Protein AF-A0A661JH36-F1 (afdb_monomer_lite)

Secondary structure (DSSP, 8-state):
--TT--------TTTTT----S--SS--------S--B-SEEEEEEEEEEETTEEEEEEEEEEEEEEPP--TTSSS---TT---SB----------

Structure (mmCIF, N/CA/C/O backbone):
data_AF-A0A661JH36-F1
#
_entry.id   AF-A0A661JH36-F1
#
loop_
_atom_site.group_PDB
_atom_site.id
_atom_site.type_symbol
_atom_site.label_atom_id
_atom_site.label_alt_id
_atom_site.label_comp_id
_atom_site.label_asym_id
_atom_site.label_entity_id
_atom_site.label_seq_id
_atom_site.pdbx_PDB_ins_code
_atom_site.Cartn_x
_atom_site.Cartn_y
_atom_site.Cartn_z
_atom_site.occupancy
_atom_site.B_iso_or_equiv
_atom_site.auth_seq_id
_atom_site.auth_comp_id
_atom_site.auth_asym_id
_atom_site.auth_atom_id
_atom_site.pdbx_PDB_model_num
ATOM 1 N N . TYR A 1 1 ? -5.621 3.387 -4.256 1.00 94.50 1 TYR A N 1
ATOM 2 C CA . TYR A 1 1 ? -6.789 4.201 -4.633 1.00 94.50 1 TYR A CA 1
ATOM 3 C C . TYR A 1 1 ? -8.043 3.659 -3.973 1.00 94.50 1 TYR A C 1
ATOM 5 O O . TYR A 1 1 ? -8.158 2.442 -3.859 1.00 94.50 1 TYR A O 1
ATOM 13 N N . ASN A 1 2 ? -8.947 4.532 -3.519 1.00 94.00 2 ASN A N 1
ATOM 14 C CA . ASN A 1 2 ? -10.293 4.144 -3.067 1.00 94.00 2 ASN A CA 1
ATOM 15 C C . ASN A 1 2 ? -11.296 4.104 -4.243 1.00 94.00 2 ASN A C 1
ATOM 17 O O . ASN A 1 2 ? -10.919 4.299 -5.399 1.00 94.00 2 ASN A O 1
ATOM 21 N N . TYR A 1 3 ? -12.582 3.887 -3.946 1.00 91.56 3 TYR A N 1
ATOM 22 C CA . TYR A 1 3 ? -13.647 3.754 -4.949 1.00 91.56 3 TYR A CA 1
ATOM 23 C C . TYR A 1 3 ? -13.915 5.015 -5.792 1.00 91.56 3 TYR A C 1
ATOM 25 O O . TYR A 1 3 ? -14.467 4.890 -6.881 1.00 91.56 3 TYR A O 1
ATOM 33 N N . ILE A 1 4 ? -13.513 6.205 -5.328 1.00 93.69 4 ILE A N 1
ATOM 34 C CA . ILE A 1 4 ? -13.622 7.463 -6.091 1.00 93.69 4 ILE A CA 1
ATOM 35 C C . ILE A 1 4 ? -12.333 7.819 -6.844 1.00 93.69 4 ILE A C 1
ATOM 37 O O . ILE A 1 4 ? -12.232 8.906 -7.404 1.00 93.69 4 ILE A O 1
ATOM 41 N N . GLY A 1 5 ? -11.328 6.939 -6.846 1.00 93.19 5 GLY A N 1
ATOM 42 C CA . GLY A 1 5 ? -10.057 7.196 -7.525 1.00 93.19 5 GLY A CA 1
ATOM 43 C C . GLY A 1 5 ? -9.123 8.147 -6.771 1.00 93.19 5 GLY A C 1
ATOM 44 O O . GLY A 1 5 ? -8.204 8.698 -7.370 1.00 93.19 5 GLY A O 1
ATOM 45 N N . GLN A 1 6 ? -9.298 8.326 -5.459 1.00 95.19 6 GLN A N 1
ATOM 46 C CA . GLN A 1 6 ? -8.363 9.105 -4.646 1.00 95.19 6 GLN A CA 1
ATOM 47 C C . GLN A 1 6 ? -7.123 8.260 -4.293 1.00 95.19 6 GLN A C 1
ATOM 49 O O . GLN A 1 6 ? -7.284 7.149 -3.766 1.00 95.19 6 GLN A O 1
ATOM 54 N N . PRO A 1 7 ? -5.888 8.742 -4.544 1.00 94.81 7 PRO A N 1
ATOM 55 C CA . PRO A 1 7 ? -4.678 8.098 -4.041 1.00 94.81 7 PRO A CA 1
ATOM 56 C C . PRO A 1 7 ? -4.600 8.249 -2.515 1.00 94.81 7 PRO A C 1
ATOM 58 O O . PRO A 1 7 ? -4.926 9.300 -1.972 1.00 94.81 7 PRO A O 1
ATOM 61 N N . LEU A 1 8 ? -4.188 7.184 -1.823 1.00 94.50 8 LEU A N 1
ATOM 62 C CA . LEU A 1 8 ? -4.156 7.134 -0.352 1.00 94.50 8 LEU A CA 1
ATOM 63 C C . LEU A 1 8 ? -2.747 6.900 0.187 1.00 94.50 8 LEU A C 1
ATOM 65 O O . LEU A 1 8 ? -2.316 7.571 1.114 1.00 94.50 8 LEU A O 1
ATOM 69 N N . LEU A 1 9 ? -2.047 5.936 -0.410 1.00 94.31 9 LEU A N 1
ATOM 70 C CA . LEU A 1 9 ? -0.687 5.540 -0.076 1.00 94.31 9 LEU A CA 1
ATOM 71 C C . LEU A 1 9 ? 0.129 5.527 -1.366 1.00 94.31 9 LEU A C 1
ATOM 73 O O . LEU A 1 9 ? -0.406 5.203 -2.432 1.00 94.31 9 LEU A O 1
ATOM 77 N N . HIS A 1 10 ? 1.407 5.869 -1.254 1.00 94.69 10 HIS A N 1
ATOM 78 C CA . HIS A 1 10 ? 2.360 5.857 -2.352 1.00 94.69 10 HIS A CA 1
ATOM 79 C C . HIS A 1 10 ? 3.647 5.188 -1.867 1.00 94.69 10 HIS A C 1
ATOM 81 O O . HIS A 1 10 ? 4.146 5.522 -0.793 1.00 94.69 10 HIS A O 1
ATOM 87 N N . PHE A 1 11 ? 4.154 4.232 -2.642 1.00 95.12 11 PHE A N 1
ATOM 88 C CA . PHE A 1 11 ? 5.363 3.479 -2.320 1.00 95.12 11 PHE A CA 1
ATOM 89 C C . PHE A 1 11 ? 6.365 3.706 -3.442 1.00 95.12 11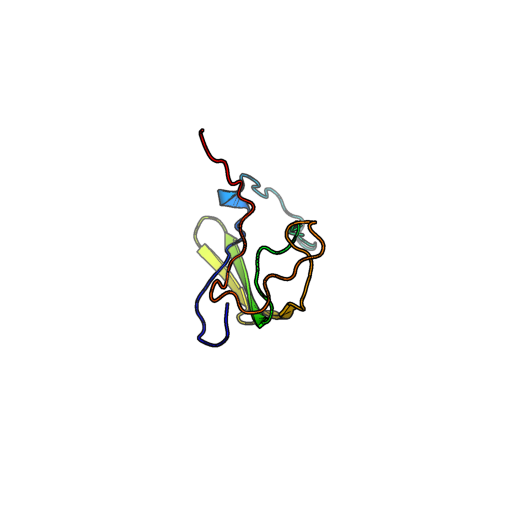 PHE A C 1
ATOM 91 O O . PHE A 1 11 ? 6.247 3.111 -4.510 1.00 95.12 11 PHE A O 1
ATOM 98 N N . ASP A 1 12 ? 7.315 4.597 -3.196 1.00 95.19 12 ASP A N 1
ATOM 99 C CA . ASP A 1 12 ? 8.327 4.986 -4.168 1.00 95.19 12 ASP A CA 1
ATOM 100 C C . ASP A 1 12 ? 9.702 4.529 -3.675 1.00 95.19 12 ASP A C 1
ATOM 102 O O . ASP A 1 12 ? 10.110 4.837 -2.549 1.00 95.19 12 ASP A O 1
ATOM 106 N N . SER A 1 13 ? 10.399 3.745 -4.501 1.00 95.69 13 SER A N 1
ATOM 107 C CA . SER A 1 13 ? 11.698 3.190 -4.132 1.00 95.69 13 SER A CA 1
ATOM 108 C C . SER A 1 13 ? 12.751 4.282 -3.960 1.00 95.69 13 SER A C 1
ATOM 110 O O . SER A 1 13 ? 13.478 4.240 -2.974 1.00 95.69 13 SER A O 1
ATOM 112 N N . GLU A 1 14 ? 12.788 5.288 -4.834 1.00 93.69 14 GLU A N 1
ATOM 113 C CA . GLU A 1 14 ? 13.757 6.385 -4.772 1.00 93.69 14 GLU A CA 1
ATOM 114 C C . GLU A 1 14 ? 13.533 7.261 -3.534 1.00 93.69 14 GLU A C 1
ATOM 116 O O . GLU A 1 14 ? 14.469 7.480 -2.764 1.00 93.69 14 GLU A O 1
ATOM 121 N N . VAL A 1 15 ? 12.289 7.670 -3.267 1.00 93.88 15 VAL A N 1
ATOM 122 C CA . VAL A 1 15 ? 11.932 8.459 -2.073 1.00 93.88 15 VAL A CA 1
ATOM 123 C C . VAL A 1 15 ? 12.215 7.676 -0.787 1.00 93.88 15 VAL A C 1
ATOM 125 O O . VAL A 1 15 ? 12.618 8.261 0.218 1.00 93.88 15 VAL A O 1
ATOM 128 N N . SER A 1 16 ? 12.050 6.349 -0.810 1.00 94.56 16 SER A N 1
ATOM 129 C CA . SER A 1 16 ? 12.406 5.464 0.311 1.00 94.56 16 SER A CA 1
ATOM 130 C C . SER A 1 16 ? 13.910 5.158 0.428 1.00 94.56 16 SER A C 1
ATOM 132 O O . SER A 1 16 ? 14.318 4.454 1.351 1.00 94.56 16 SER A O 1
ATOM 134 N N . GLY A 1 17 ? 14.746 5.686 -0.475 1.00 94.81 17 GLY A N 1
ATOM 135 C CA . GLY A 1 17 ? 16.206 5.548 -0.454 1.00 94.81 17 GLY A CA 1
ATOM 136 C C . GLY A 1 17 ? 16.755 4.283 -1.123 1.00 94.81 17 GLY A C 1
ATOM 137 O O . GLY A 1 17 ? 17.932 3.970 -0.958 1.00 94.81 17 GLY A O 1
ATOM 138 N N . THR A 1 18 ? 15.934 3.548 -1.876 1.00 94.50 18 THR A N 1
ATOM 139 C CA . THR A 1 18 ? 16.348 2.375 -2.659 1.00 94.50 18 THR A CA 1
ATOM 140 C C . THR A 1 18 ? 16.421 2.724 -4.143 1.00 94.50 18 THR A C 1
ATOM 142 O O . THR A 1 18 ? 15.404 2.843 -4.823 1.00 94.50 18 THR A O 1
ATOM 145 N N . LEU A 1 19 ? 17.644 2.843 -4.655 1.00 92.00 19 LEU A N 1
ATOM 146 C CA . LEU A 1 19 ? 17.923 3.061 -6.073 1.00 92.00 19 LEU A CA 1
ATOM 147 C C . LEU A 1 19 ? 18.386 1.755 -6.718 1.00 92.00 19 LEU A C 1
ATOM 149 O O . LEU A 1 19 ? 19.186 1.015 -6.143 1.00 92.00 19 LEU A O 1
ATOM 153 N N . PHE A 1 20 ? 17.884 1.477 -7.918 1.00 92.06 20 PHE A N 1
ATOM 154 C CA . PHE A 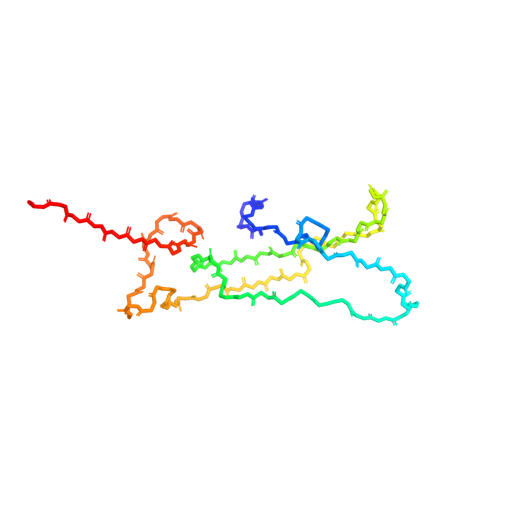1 20 ? 18.288 0.316 -8.702 1.00 92.06 20 PHE A CA 1
ATOM 155 C C . PHE A 1 20 ? 19.261 0.753 -9.795 1.00 92.06 20 PHE A C 1
ATOM 157 O O . PHE A 1 20 ? 18.939 1.619 -10.603 1.00 92.06 20 PHE A O 1
ATOM 164 N N . TYR A 1 21 ? 20.432 0.122 -9.831 1.00 89.94 21 TYR A N 1
ATOM 165 C CA . TYR A 1 21 ? 21.444 0.309 -10.869 1.00 89.94 21 TYR A CA 1
ATOM 166 C C . TYR A 1 21 ? 21.719 -1.030 -11.545 1.00 89.94 21 TYR A C 1
ATOM 168 O O . TYR A 1 21 ? 21.618 -2.073 -10.897 1.00 89.94 21 TYR A O 1
ATOM 176 N N . ASP A 1 22 ? 22.053 -0.993 -12.835 1.00 90.06 22 ASP A N 1
ATOM 177 C CA . ASP A 1 22 ? 22.491 -2.161 -13.610 1.00 90.06 22 ASP A CA 1
ATOM 178 C C . ASP A 1 22 ? 21.552 -3.379 -13.498 1.00 90.06 22 ASP A C 1
ATOM 180 O O . ASP A 1 22 ? 21.989 -4.526 -13.373 1.00 90.06 22 ASP A O 1
ATOM 184 N N . LEU A 1 23 ? 20.234 -3.133 -13.526 1.00 92.06 23 LEU A N 1
ATOM 185 C CA . LEU A 1 23 ? 19.237 -4.203 -13.506 1.00 92.06 23 LEU A CA 1
ATOM 186 C C . LEU A 1 23 ? 19.456 -5.169 -14.685 1.00 92.06 23 LEU A C 1
ATOM 188 O O . LEU A 1 23 ? 19.717 -4.726 -15.808 1.00 92.06 23 LEU A O 1
ATOM 192 N N . PRO A 1 24 ? 19.314 -6.492 -14.470 1.00 95.25 24 PRO A N 1
ATOM 193 C CA . PRO A 1 24 ? 19.403 -7.448 -15.561 1.00 95.25 24 PRO A CA 1
ATOM 194 C C . PRO A 1 24 ? 18.265 -7.211 -16.570 1.00 95.25 24 PRO A C 1
ATOM 196 O O . PRO A 1 24 ? 17.184 -6.770 -16.176 1.00 95.25 24 PRO A O 1
ATOM 199 N N . PRO A 1 25 ? 18.442 -7.590 -17.851 1.00 93.38 25 PRO A N 1
ATOM 200 C CA . PRO A 1 25 ? 17.405 -7.422 -18.874 1.00 93.38 25 PRO A CA 1
ATOM 201 C C . PRO A 1 25 ? 16.069 -8.112 -18.552 1.00 93.38 25 PRO A C 1
ATOM 203 O O . PRO A 1 25 ? 15.037 -7.740 -19.100 1.00 93.38 25 PRO A O 1
ATOM 206 N N . VAL A 1 26 ? 16.083 -9.136 -17.688 1.00 96.38 26 VAL A N 1
ATOM 207 C CA . VAL A 1 26 ? 14.897 -9.865 -17.223 1.00 96.38 26 VAL A CA 1
ATOM 208 C C . VAL A 1 26 ? 15.028 -10.120 -15.724 1.00 96.38 26 VAL A C 1
ATOM 210 O O . VAL A 1 26 ? 16.049 -10.634 -15.265 1.00 96.38 26 VAL A O 1
ATOM 213 N N . GLY A 1 27 ? 13.987 -9.799 -14.956 1.00 94.88 27 GLY A N 1
ATOM 214 C CA . GLY A 1 27 ? 13.978 -9.994 -13.510 1.00 94.88 27 GLY A CA 1
ATOM 215 C C . GLY A 1 27 ? 12.681 -9.537 -12.848 1.00 94.88 27 GLY A C 1
ATOM 216 O O . GLY A 1 27 ? 11.680 -9.281 -13.512 1.00 94.88 27 GLY A O 1
ATOM 217 N N . SER A 1 28 ? 12.706 -9.442 -11.518 1.00 95.69 28 SER A N 1
ATOM 218 C CA . SER A 1 28 ? 11.581 -8.951 -10.717 1.00 95.69 28 SER A CA 1
ATOM 219 C C . SER A 1 28 ? 12.066 -8.004 -9.626 1.00 95.69 28 SER A C 1
ATOM 221 O O . SER A 1 28 ? 12.983 -8.359 -8.882 1.00 95.69 28 SER A O 1
ATOM 223 N N . VAL A 1 29 ? 11.390 -6.869 -9.469 1.00 94.75 29 VAL A N 1
ATOM 224 C CA . VAL A 1 29 ? 11.516 -5.984 -8.304 1.00 94.75 29 VAL A CA 1
ATOM 225 C C . VAL A 1 29 ? 10.370 -6.292 -7.340 1.00 94.75 29 VAL A C 1
ATOM 227 O O . VAL A 1 29 ? 9.249 -6.558 -7.772 1.00 94.75 29 VAL A O 1
ATOM 230 N N . ARG A 1 30 ? 10.640 -6.299 -6.030 1.00 95.56 30 ARG A N 1
ATOM 231 C CA . ARG A 1 30 ? 9.629 -6.573 -4.997 1.00 95.56 30 ARG A CA 1
ATOM 232 C C . ARG A 1 30 ? 9.606 -5.449 -3.972 1.00 95.56 30 ARG A C 1
ATOM 234 O O . ARG A 1 30 ? 10.633 -5.148 -3.373 1.00 95.56 30 ARG A O 1
ATOM 241 N N . CYS A 1 31 ? 8.425 -4.884 -3.748 1.00 94.38 31 CYS A N 1
ATOM 242 C CA . CYS A 1 31 ? 8.147 -3.997 -2.626 1.00 94.38 31 CYS A CA 1
ATOM 243 C C . CYS A 1 31 ? 7.517 -4.829 -1.502 1.00 94.38 31 CYS A C 1
ATOM 245 O O . CYS A 1 31 ? 6.489 -5.473 -1.712 1.00 94.38 31 CYS A O 1
ATOM 247 N N . TRP A 1 32 ? 8.149 -4.845 -0.330 1.00 94.25 32 TRP A N 1
ATOM 248 C CA . TRP A 1 32 ? 7.612 -5.503 0.859 1.00 94.25 32 TRP A CA 1
ATOM 249 C C . TRP A 1 32 ? 6.931 -4.463 1.736 1.00 94.25 32 TRP A C 1
ATOM 251 O O . TRP A 1 32 ? 7.543 -3.463 2.104 1.00 94.25 32 TRP A O 1
ATOM 261 N N . LEU A 1 33 ? 5.669 -4.707 2.075 1.00 89.56 33 LEU A N 1
ATOM 262 C CA . LEU A 1 33 ? 4.881 -3.832 2.932 1.00 89.56 33 LEU A CA 1
ATOM 263 C C . LEU A 1 33 ? 4.701 -4.487 4.302 1.00 89.56 33 LEU A C 1
ATOM 265 O O . LEU A 1 33 ? 4.558 -5.707 4.401 1.00 89.56 33 LEU A O 1
ATOM 269 N N . GLY A 1 34 ? 4.698 -3.666 5.352 1.00 86.56 34 GLY A N 1
ATOM 270 C CA . GLY A 1 34 ? 4.231 -4.081 6.673 1.00 86.56 34 GLY A CA 1
ATOM 271 C C . GLY A 1 34 ? 2.700 -4.206 6.722 1.00 86.56 34 GLY A C 1
ATOM 272 O O . GLY A 1 34 ? 2.047 -4.270 5.676 1.00 86.56 34 GLY A O 1
ATOM 273 N N . PRO A 1 35 ? 2.102 -4.204 7.927 1.00 86.31 35 PRO A N 1
ATOM 274 C CA . PRO A 1 35 ? 0.655 -4.100 8.079 1.00 86.31 35 PRO A CA 1
ATOM 275 C C . PRO A 1 35 ? 0.112 -2.912 7.281 1.00 86.31 35 PRO A C 1
ATOM 277 O O . PRO A 1 35 ? 0.618 -1.795 7.397 1.00 86.31 35 PRO A O 1
ATOM 280 N N . LEU A 1 36 ? -0.902 -3.153 6.450 1.00 90.31 36 LEU A N 1
ATOM 281 C CA . LEU A 1 36 ? -1.494 -2.102 5.630 1.00 90.31 36 LEU A CA 1
ATOM 282 C C . LEU A 1 36 ? -2.295 -1.145 6.526 1.00 90.31 36 LEU A C 1
ATOM 284 O O . LEU A 1 36 ? -3.245 -1.590 7.170 1.00 90.31 36 LEU A O 1
ATOM 288 N N . PRO A 1 37 ? -1.963 0.159 6.556 1.00 92.56 37 PRO A N 1
ATOM 289 C CA . PRO A 1 37 ? -2.624 1.144 7.409 1.00 92.56 37 PRO A CA 1
ATOM 290 C C . PRO A 1 37 ? -3.950 1.612 6.798 1.00 92.56 37 PRO A C 1
ATOM 292 O O . PRO A 1 37 ? -4.176 2.808 6.633 1.00 92.56 37 PRO A O 1
ATOM 295 N N . LEU A 1 38 ? -4.811 0.677 6.404 1.00 93.69 38 LEU A N 1
ATOM 296 C CA . LEU A 1 38 ? -6.074 0.946 5.725 1.00 93.69 38 LEU A CA 1
ATOM 297 C C . LEU A 1 38 ? -7.236 0.362 6.522 1.00 93.69 38 LEU A C 1
ATOM 299 O O . LEU A 1 38 ? -7.170 -0.769 6.998 1.00 93.69 38 LEU A O 1
ATOM 303 N N . SER A 1 39 ? -8.320 1.123 6.613 1.00 93.06 39 SER A N 1
ATOM 304 C CA . SER A 1 39 ? -9.599 0.624 7.114 1.00 93.06 39 SER A CA 1
ATOM 305 C C . SER A 1 39 ? -10.226 -0.370 6.125 1.00 93.06 39 SER A C 1
ATOM 307 O O . SER A 1 39 ? -9.875 -0.354 4.936 1.00 93.06 39 SER A O 1
ATOM 309 N N . PRO A 1 40 ? -11.173 -1.219 6.567 1.00 92.81 40 PRO A N 1
ATOM 310 C CA . PRO A 1 40 ? -11.849 -2.169 5.689 1.00 92.81 40 PRO A CA 1
ATOM 311 C C . PRO A 1 40 ? -12.468 -1.501 4.457 1.00 92.81 40 PRO A C 1
ATOM 313 O O . PRO A 1 40 ? -13.076 -0.435 4.548 1.00 92.81 40 PRO A O 1
ATOM 316 N N . GLY A 1 41 ? -12.305 -2.121 3.290 1.00 92.75 41 GLY A N 1
ATOM 317 C CA . GLY A 1 41 ? -12.770 -1.543 2.031 1.00 92.75 41 GLY A CA 1
ATOM 318 C C . GLY A 1 41 ? -12.153 -2.168 0.784 1.00 92.75 41 GLY A C 1
ATOM 319 O O . GLY A 1 41 ? -11.272 -3.022 0.861 1.00 92.75 41 GLY A O 1
ATOM 320 N N . LEU A 1 42 ? -12.636 -1.733 -0.383 1.00 95.56 42 LEU A N 1
ATOM 321 C CA . LEU A 1 42 ? -12.114 -2.136 -1.689 1.00 95.56 42 LEU A CA 1
ATOM 322 C C . LEU A 1 42 ? -11.117 -1.095 -2.200 1.00 95.56 42 LEU A C 1
ATOM 324 O O . LEU A 1 42 ? -11.449 0.088 -2.321 1.00 95.56 42 LEU A O 1
ATOM 328 N N . TYR A 1 43 ? -9.919 -1.552 -2.549 1.00 96.94 43 TYR A N 1
ATOM 329 C CA . TYR A 1 43 ? -8.821 -0.700 -2.981 1.00 96.94 43 TYR A CA 1
ATOM 330 C C . TYR A 1 43 ? -8.209 -1.190 -4.287 1.00 96.94 43 TYR A C 1
ATOM 332 O O . TYR A 1 43 ? -8.298 -2.364 -4.650 1.00 96.94 43 TYR A O 1
ATOM 340 N N . ARG A 1 44 ? -7.563 -0.259 -4.990 1.00 97.56 44 ARG A N 1
ATOM 341 C CA . ARG A 1 44 ? -6.829 -0.522 -6.232 1.00 97.56 44 ARG A CA 1
ATOM 342 C C . ARG A 1 44 ? -5.399 -0.010 -6.154 1.00 97.56 44 ARG A C 1
ATOM 344 O O . ARG A 1 44 ? -5.149 1.007 -5.495 1.00 97.56 44 ARG A O 1
ATOM 351 N N . VAL A 1 45 ? -4.479 -0.691 -6.825 1.00 97.19 45 VAL A N 1
ATOM 352 C CA . VAL A 1 45 ? -3.059 -0.327 -6.911 1.00 97.19 45 VAL A CA 1
ATOM 353 C C . VAL A 1 45 ? -2.710 -0.036 -8.361 1.00 97.19 45 VAL A C 1
ATOM 355 O O . VAL A 1 45 ? -2.957 -0.866 -9.232 1.00 97.19 45 VAL A O 1
ATOM 358 N N . ASN A 1 46 ? -2.088 1.117 -8.590 1.00 97.38 46 ASN A N 1
ATOM 359 C CA . ASN A 1 46 ? -1.402 1.410 -9.842 1.00 97.38 46 ASN A CA 1
ATOM 360 C C . ASN A 1 46 ? 0.088 1.141 -9.648 1.00 97.38 46 ASN A C 1
ATOM 362 O O . ASN A 1 46 ? 0.608 1.327 -8.546 1.00 97.38 46 ASN A O 1
ATOM 366 N N . VAL A 1 47 ? 0.767 0.733 -10.714 1.00 97.19 47 VAL A N 1
ATOM 367 C CA . VAL A 1 47 ? 2.214 0.497 -10.711 1.00 97.19 47 VAL A CA 1
ATOM 368 C C . VAL A 1 47 ? 2.833 1.285 -11.852 1.00 97.19 47 VAL A C 1
ATOM 370 O O . VAL A 1 47 ? 2.325 1.257 -12.970 1.00 97.19 47 VAL A O 1
ATOM 373 N N . SER A 1 48 ? 3.925 1.989 -11.568 1.00 96.56 48 SER A N 1
ATOM 374 C CA . SER A 1 48 ? 4.710 2.709 -12.572 1.00 96.56 48 SER A CA 1
ATOM 375 C C . SER A 1 48 ? 6.183 2.363 -12.453 1.00 96.56 48 SER A C 1
ATOM 377 O O . SER A 1 48 ? 6.662 2.016 -11.373 1.00 96.56 48 SER A O 1
ATOM 379 N N . ILE A 1 49 ? 6.886 2.477 -13.575 1.00 95.69 49 ILE A N 1
ATOM 380 C CA . ILE A 1 49 ? 8.342 2.457 -13.638 1.00 95.69 49 ILE A CA 1
ATOM 381 C C . ILE A 1 49 ? 8.774 3.821 -14.157 1.00 95.69 49 ILE A C 1
ATOM 383 O O . ILE A 1 49 ? 8.413 4.207 -15.268 1.00 95.69 49 ILE A O 1
ATOM 387 N N . ASN A 1 50 ? 9.563 4.529 -13.354 1.00 94.50 50 ASN A N 1
ATOM 388 C CA . ASN A 1 50 ? 10.217 5.764 -13.761 1.00 94.50 50 ASN A CA 1
ATOM 389 C C . ASN A 1 50 ? 11.709 5.495 -13.954 1.00 94.50 50 ASN A C 1
ATOM 391 O O . ASN A 1 50 ? 12.343 4.857 -13.115 1.00 94.50 50 ASN A O 1
ATOM 395 N N . ASN A 1 51 ? 12.264 5.981 -15.059 1.00 90.31 51 ASN A N 1
ATOM 396 C CA . ASN A 1 51 ? 13.679 5.895 -15.378 1.00 90.31 51 ASN A CA 1
ATOM 397 C C . ASN A 1 51 ? 14.223 7.310 -15.585 1.00 90.31 51 ASN A C 1
ATOM 399 O O . ASN A 1 51 ? 13.843 7.980 -16.539 1.00 90.31 51 ASN A O 1
ATOM 403 N N . HIS A 1 52 ? 15.084 7.782 -14.679 1.00 86.12 52 HIS A N 1
ATOM 404 C CA . HIS A 1 52 ? 15.672 9.129 -14.738 1.00 86.12 52 HIS A CA 1
ATOM 405 C C . HIS A 1 52 ? 14.646 10.267 -14.937 1.00 86.12 52 HIS A C 1
ATOM 407 O O . HIS A 1 52 ? 14.887 11.217 -15.677 1.00 86.12 52 HIS A O 1
ATOM 413 N N . GLY A 1 53 ? 13.497 10.177 -14.259 1.00 85.12 53 GLY A N 1
ATOM 414 C CA . GLY A 1 53 ? 12.423 11.175 -14.339 1.00 85.12 53 GLY A CA 1
ATOM 415 C C . GLY A 1 53 ? 11.465 11.000 -15.522 1.00 85.12 53 GLY A C 1
ATOM 416 O O . GLY A 1 53 ? 10.477 11.727 -15.606 1.00 85.12 53 GLY A O 1
ATOM 417 N N . GLU A 1 54 ? 11.705 10.026 -16.401 1.00 93.31 54 GLU A N 1
ATOM 418 C CA . GLU A 1 54 ? 10.788 9.668 -17.481 1.00 93.31 54 GLU A CA 1
ATOM 419 C C . GLU A 1 54 ? 9.933 8.461 -17.092 1.00 93.31 54 GLU A C 1
ATOM 421 O O . GLU A 1 54 ? 10.442 7.438 -16.627 1.00 93.31 54 GLU A O 1
ATOM 426 N N . LEU A 1 55 ? 8.621 8.566 -17.307 1.00 95.25 55 LEU A N 1
ATOM 427 C CA . LEU A 1 55 ? 7.698 7.453 -17.111 1.00 95.25 55 LEU A CA 1
ATOM 428 C C . LEU A 1 55 ? 7.902 6.428 -18.231 1.00 95.25 55 LEU A C 1
ATOM 430 O O . LEU A 1 55 ? 7.487 6.655 -19.366 1.00 95.25 55 LEU A O 1
ATOM 434 N N . ALA A 1 56 ? 8.535 5.305 -17.904 1.00 94.75 56 ALA A N 1
ATOM 435 C CA . ALA A 1 56 ? 8.805 4.239 -18.859 1.00 94.75 56 ALA A CA 1
ATOM 436 C C . ALA A 1 56 ? 7.559 3.378 -19.111 1.00 94.75 56 ALA A C 1
ATOM 438 O O . ALA A 1 56 ? 7.267 3.032 -20.253 1.00 94.75 56 ALA A O 1
ATOM 439 N N . ASP A 1 57 ? 6.825 3.044 -18.046 1.00 96.56 57 ASP A N 1
ATOM 440 C CA . ASP A 1 57 ? 5.574 2.288 -18.121 1.00 96.56 57 ASP A CA 1
ATOM 441 C C . ASP A 1 57 ? 4.655 2.618 -16.936 1.00 96.56 57 ASP A C 1
ATOM 443 O O . ASP A 1 57 ? 5.116 2.984 -15.848 1.00 96.56 57 ASP A O 1
ATOM 447 N N . HIS A 1 58 ? 3.347 2.482 -17.144 1.00 97.12 58 HIS A N 1
ATOM 448 C CA . HIS A 1 58 ? 2.329 2.711 -16.127 1.00 97.12 58 HIS A CA 1
ATOM 449 C C . HIS A 1 58 ? 1.090 1.852 -16.354 1.00 97.12 58 HIS A C 1
ATOM 451 O O . HIS A 1 58 ? 0.366 2.000 -17.340 1.00 97.12 58 HIS A O 1
ATOM 457 N N . ILE A 1 59 ? 0.795 1.015 -15.365 1.00 97.44 59 ILE A N 1
ATOM 458 C CA . ILE A 1 59 ? -0.368 0.139 -15.353 1.00 97.44 59 ILE A CA 1
ATOM 459 C C . ILE A 1 59 ? -1.346 0.654 -14.297 1.00 97.44 59 ILE A C 1
ATOM 461 O O . ILE A 1 59 ? -1.082 0.602 -13.091 1.00 97.44 59 ILE A O 1
ATOM 465 N N . ASN A 1 60 ? -2.497 1.137 -14.763 1.00 96.31 60 ASN A N 1
ATOM 466 C CA . ASN A 1 60 ? -3.624 1.481 -13.899 1.00 96.31 60 ASN A CA 1
ATOM 467 C C . ASN A 1 60 ? -4.343 0.214 -13.428 1.00 96.31 60 ASN A C 1
ATOM 469 O O . ASN A 1 60 ? -4.498 -0.725 -14.207 1.00 96.31 60 ASN A O 1
ATOM 473 N N . ASP A 1 61 ? -4.822 0.217 -12.182 1.00 95.38 61 ASP A N 1
ATOM 474 C CA . ASP A 1 61 ? -5.595 -0.878 -11.587 1.00 95.38 61 ASP A CA 1
ATOM 475 C C . ASP A 1 61 ? -4.921 -2.259 -11.728 1.00 95.38 61 ASP A C 1
ATOM 477 O O . ASP A 1 61 ? -5.587 -3.284 -11.872 1.00 95.38 61 ASP A O 1
ATOM 481 N N . ALA A 1 62 ? -3.585 -2.293 -11.649 1.00 97.06 62 ALA A N 1
ATOM 482 C CA . ALA A 1 62 ? -2.767 -3.504 -11.748 1.00 97.06 62 ALA A CA 1
ATOM 483 C C . ALA A 1 62 ? -3.155 -4.576 -10.712 1.00 97.06 62 ALA A C 1
ATOM 485 O O . ALA A 1 62 ? -2.947 -5.769 -10.932 1.00 97.06 62 ALA A O 1
ATOM 486 N N . LEU A 1 63 ? -3.722 -4.150 -9.580 1.00 95.75 63 LEU A N 1
ATOM 487 C CA . LEU A 1 63 ? -4.297 -5.020 -8.562 1.00 95.75 63 LEU A CA 1
ATOM 488 C C . LEU A 1 63 ? -5.555 -4.380 -7.971 1.00 95.75 63 LEU A C 1
ATOM 490 O O . LEU A 1 63 ? -5.557 -3.196 -7.633 1.00 95.75 63 LEU A O 1
ATOM 494 N N . VAL A 1 64 ? -6.588 -5.194 -7.757 1.00 96.75 64 VAL A N 1
ATOM 495 C CA 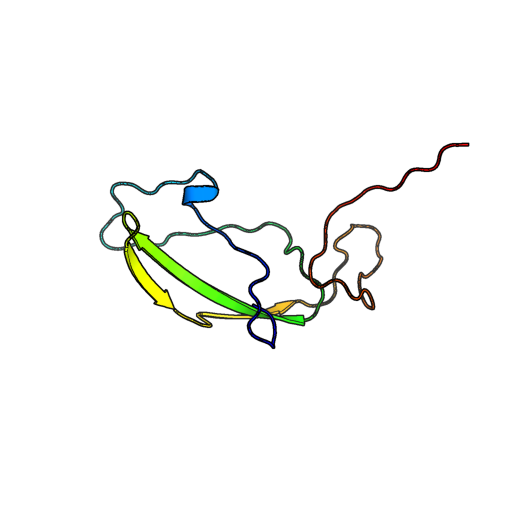. VAL A 1 64 ? -7.760 -4.854 -6.943 1.00 96.75 64 VAL A CA 1
ATOM 496 C C . VAL A 1 64 ? -7.810 -5.820 -5.767 1.00 96.75 64 VAL A C 1
ATOM 498 O O . VAL A 1 64 ? -7.723 -7.031 -5.960 1.00 96.75 64 VAL A O 1
ATOM 501 N N . PHE A 1 65 ? -7.939 -5.296 -4.551 1.00 95.94 65 PHE A N 1
ATOM 502 C CA . PHE A 1 65 ? -7.967 -6.111 -3.340 1.00 95.94 65 PHE A CA 1
ATOM 503 C C . PHE A 1 65 ? -8.932 -5.544 -2.300 1.00 95.94 65 PHE A C 1
ATOM 505 O O . PHE A 1 65 ? -9.210 -4.343 -2.262 1.00 95.94 65 PHE A O 1
ATOM 512 N N . GLN A 1 66 ? -9.445 -6.430 -1.450 1.00 95.88 66 GLN A N 1
ATOM 513 C CA . GLN A 1 66 ? -10.287 -6.073 -0.318 1.00 95.88 66 GLN A CA 1
ATOM 514 C C . GLN A 1 66 ? -9.462 -6.125 0.966 1.00 95.88 66 GLN A C 1
ATOM 516 O O . GLN A 1 66 ? -8.833 -7.139 1.265 1.00 95.88 66 GLN A O 1
ATOM 521 N N . VAL A 1 67 ? -9.493 -5.040 1.735 1.00 93.31 67 VAL A N 1
ATOM 522 C CA . VAL A 1 67 ? -9.069 -5.044 3.135 1.00 93.31 67 VAL A CA 1
ATOM 523 C C . VAL A 1 67 ? -10.267 -5.484 3.958 1.00 93.31 67 VAL A C 1
ATOM 525 O O . VAL A 1 67 ? -11.328 -4.857 3.906 1.00 93.31 67 VAL A O 1
ATOM 528 N N . ILE A 1 68 ? -10.099 -6.586 4.676 1.00 92.00 68 ILE A N 1
ATOM 529 C CA . ILE A 1 68 ? -11.070 -7.070 5.654 1.00 92.00 68 ILE A CA 1
ATOM 530 C C . ILE A 1 68 ? -10.763 -6.482 7.030 1.00 92.00 68 ILE A C 1
ATOM 532 O O . ILE A 1 68 ? -9.699 -5.910 7.260 1.00 92.00 68 ILE A O 1
ATOM 536 N N . GLU A 1 69 ? -11.713 -6.627 7.939 1.00 88.94 69 GLU A N 1
ATOM 537 C CA . GLU A 1 69 ? -11.558 -6.237 9.333 1.00 88.94 69 GLU A CA 1
ATOM 538 C C . GLU A 1 69 ? -10.368 -6.938 10.005 1.00 88.94 69 GLU A C 1
ATOM 540 O O . GLU A 1 69 ? -10.130 -8.129 9.797 1.00 88.94 69 GLU A O 1
ATOM 545 N N . GLY A 1 70 ? -9.620 -6.189 10.819 1.00 87.56 70 GLY A N 1
ATOM 546 C CA . GLY A 1 70 ? -8.466 -6.705 11.545 1.00 87.56 70 GLY A CA 1
ATOM 547 C C . GLY A 1 70 ? -8.114 -5.863 12.769 1.00 87.56 70 GLY A C 1
ATOM 548 O O . GLY A 1 70 ? -8.446 -4.680 12.853 1.00 87.56 70 GLY A O 1
ATOM 549 N N . ASP A 1 71 ? -7.409 -6.480 13.717 1.00 90.69 71 ASP A N 1
ATOM 550 C CA . ASP A 1 71 ? -6.928 -5.838 14.944 1.00 90.69 71 ASP A CA 1
ATOM 551 C C . ASP A 1 71 ? -5.638 -5.046 14.682 1.00 90.69 71 ASP A C 1
ATOM 553 O O . ASP A 1 71 ? -4.545 -5.427 15.099 1.00 90.69 71 ASP A O 1
ATOM 557 N N . PHE A 1 72 ? -5.767 -3.937 13.948 1.00 91.75 72 PHE A N 1
ATOM 558 C CA . PHE A 1 72 ? -4.636 -3.084 13.563 1.00 91.75 72 PHE A CA 1
ATOM 559 C C . PHE A 1 72 ? -3.832 -2.579 14.775 1.00 91.75 72 PHE A C 1
ATOM 561 O O . PHE A 1 72 ? -2.619 -2.405 14.689 1.00 91.75 72 PHE A O 1
ATOM 568 N N . TYR A 1 73 ? -4.495 -2.365 15.916 1.00 92.06 73 TYR A N 1
ATOM 569 C CA . TYR A 1 73 ? -3.873 -1.817 17.124 1.00 92.06 73 TYR A CA 1
ATOM 570 C C . TYR A 1 73 ? -3.403 -2.882 18.129 1.00 92.06 73 TYR A C 1
ATOM 572 O O . TYR A 1 73 ? -2.804 -2.517 19.139 1.00 92.06 73 TYR A O 1
ATOM 580 N N . GLY A 1 74 ? -3.659 -4.173 17.887 1.00 92.12 74 GLY A N 1
ATOM 581 C CA . GLY A 1 74 ? -3.288 -5.258 18.805 1.00 92.12 74 GLY A CA 1
ATOM 582 C C . GLY A 1 74 ? -4.058 -5.248 20.134 1.00 92.12 74 GLY A C 1
ATOM 583 O O . GLY A 1 74 ? -3.535 -5.689 21.156 1.00 92.12 74 GLY A O 1
ATOM 584 N N . THR A 1 75 ? -5.271 -4.687 20.153 1.00 92.94 75 THR A N 1
ATOM 585 C CA . THR A 1 75 ? -6.095 -4.511 21.367 1.00 92.94 75 THR A CA 1
ATOM 586 C C . THR A 1 75 ? -7.280 -5.474 21.442 1.00 92.94 75 THR A C 1
ATOM 588 O O . THR A 1 75 ? -8.063 -5.418 22.392 1.00 92.94 75 THR A O 1
ATOM 591 N N . GLY A 1 76 ? -7.458 -6.319 20.425 1.00 91.31 76 GLY A N 1
ATOM 592 C CA . GLY A 1 76 ? -8.668 -7.102 20.190 1.00 91.31 76 GLY A CA 1
ATOM 593 C C . GLY A 1 76 ? -9.871 -6.261 19.754 1.00 91.31 76 GLY A C 1
ATOM 594 O O . GLY A 1 76 ? -10.987 -6.777 19.726 1.00 91.31 76 GLY A O 1
ATOM 595 N N . ARG A 1 77 ? -9.679 -4.968 19.451 1.00 87.56 77 ARG A N 1
ATOM 596 C CA . ARG A 1 77 ? -10.745 -4.058 19.010 1.00 87.56 77 ARG A CA 1
ATOM 597 C C . ARG A 1 77 ? -10.615 -3.749 17.532 1.00 87.56 77 ARG A C 1
ATOM 599 O O . ARG A 1 77 ? -9.524 -3.529 17.014 1.00 87.56 77 ARG A O 1
ATOM 606 N N . SER A 1 78 ? -11.768 -3.653 16.892 1.00 84.25 78 SER A N 1
ATOM 607 C CA . SER A 1 78 ? -11.866 -3.312 15.487 1.00 84.25 78 SER A CA 1
ATOM 608 C C . SER A 1 78 ? -11.910 -1.802 15.256 1.00 84.25 78 SER A C 1
ATOM 610 O O . SER A 1 78 ? -12.560 -1.091 16.028 1.00 84.25 78 SER A O 1
ATOM 612 N N . PRO A 1 79 ? -11.274 -1.297 14.183 1.00 79.00 79 PRO A N 1
ATOM 613 C CA . PRO A 1 79 ? -11.509 0.050 13.681 1.00 79.00 79 PRO A CA 1
ATOM 614 C C . PRO A 1 79 ? -12.838 0.179 12.909 1.00 79.00 79 PRO A C 1
ATOM 616 O O . PRO A 1 79 ? -13.092 1.231 12.324 1.00 79.00 79 PRO A O 1
ATOM 619 N N . GLU A 1 80 ? -13.677 -0.864 12.858 1.00 79.38 80 GLU A N 1
ATOM 620 C CA . GLU A 1 80 ? -14.991 -0.807 12.216 1.00 79.38 80 GLU A CA 1
ATOM 621 C C . GLU A 1 80 ? -15.828 0.364 12.763 1.00 79.38 80 GLU A C 1
ATOM 623 O O . GLU A 1 80 ? -15.882 0.631 13.964 1.00 79.38 80 GLU A O 1
ATOM 628 N N . GLY A 1 81 ? -16.463 1.107 11.854 1.00 76.50 81 GLY A N 1
ATOM 629 C CA . GLY A 1 81 ? -17.263 2.287 12.188 1.00 76.50 81 GLY A CA 1
ATOM 630 C C . GLY A 1 81 ? -16.464 3.585 12.349 1.00 76.50 81 GLY A C 1
ATOM 631 O O . GLY A 1 81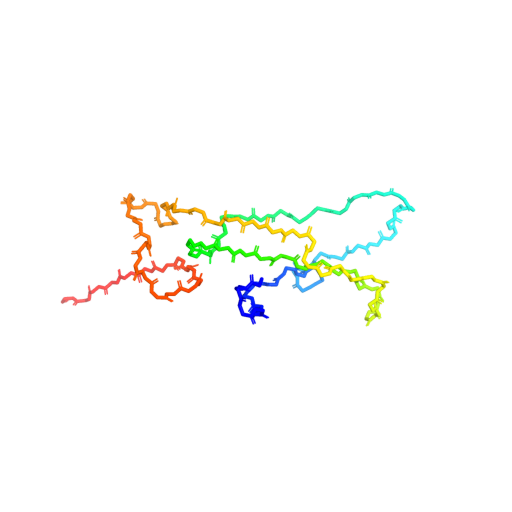 ? -17.073 4.653 12.431 1.00 76.50 81 GLY A O 1
ATOM 632 N N . LEU A 1 82 ? -15.125 3.545 12.333 1.00 81.62 82 LEU A N 1
ATOM 633 C CA . LEU A 1 82 ? -14.321 4.760 12.202 1.00 81.62 82 LEU A CA 1
ATOM 634 C C . LEU A 1 82 ? -14.469 5.332 10.785 1.00 81.62 82 LEU A C 1
ATOM 636 O O . LEU A 1 82 ? -14.413 4.613 9.792 1.00 81.62 82 LEU A O 1
ATOM 640 N N . SER A 1 83 ? -14.617 6.652 10.680 1.00 82.69 83 SER A N 1
ATOM 641 C CA . SER A 1 83 ? -14.717 7.348 9.388 1.00 82.69 83 SER A CA 1
ATOM 642 C C . SER A 1 83 ? -13.374 7.480 8.656 1.00 82.69 83 SER A C 1
ATOM 644 O O . SER A 1 83 ? -13.341 7.858 7.485 1.00 82.69 83 SER A O 1
ATOM 646 N N . GLY A 1 84 ? -12.260 7.200 9.338 1.00 87.38 84 GLY A N 1
ATOM 647 C CA . GLY A 1 84 ? -10.916 7.313 8.781 1.00 87.38 84 GLY A CA 1
ATOM 648 C C . GLY A 1 84 ? -10.615 6.205 7.775 1.00 87.38 84 GLY A C 1
ATOM 649 O O . GLY A 1 84 ? -10.852 5.034 8.052 1.00 87.38 84 GLY A O 1
ATOM 650 N N . ILE A 1 85 ? -10.052 6.570 6.620 1.00 91.44 85 ILE A N 1
ATOM 651 C CA . ILE A 1 85 ? -9.595 5.610 5.598 1.00 91.44 85 ILE A CA 1
ATOM 652 C C . ILE A 1 85 ? -8.219 5.032 5.958 1.00 91.44 85 ILE A C 1
ATOM 654 O O . ILE A 1 85 ? -7.958 3.860 5.693 1.00 91.44 85 ILE A O 1
ATOM 658 N N . CYS A 1 86 ? -7.350 5.845 6.562 1.0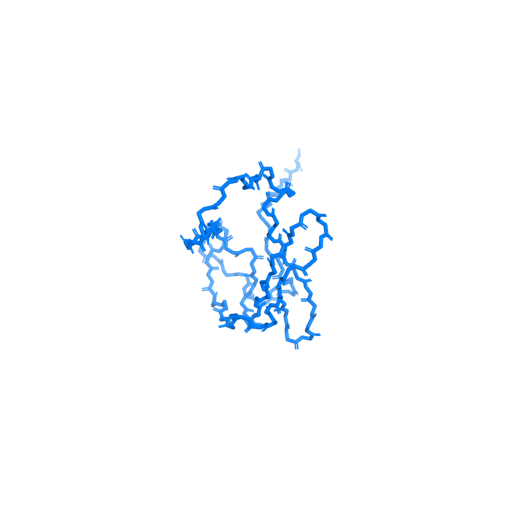0 93.00 86 CYS A N 1
ATOM 659 C CA . CYS A 1 86 ? -6.013 5.435 6.978 1.00 93.00 86 CYS A CA 1
ATOM 660 C C . CYS A 1 86 ? -5.946 5.264 8.499 1.00 93.00 86 CYS A C 1
ATOM 662 O O . CYS A 1 86 ? -6.472 6.092 9.244 1.00 93.00 86 CYS A O 1
ATOM 664 N N . LEU A 1 87 ? -5.258 4.215 8.944 1.00 92.31 87 LEU A N 1
ATOM 665 C CA . LEU A 1 87 ? -5.038 3.892 10.352 1.00 92.31 87 LEU A CA 1
ATOM 666 C C . LEU A 1 87 ? -3.591 4.200 10.733 1.00 92.31 87 LEU A C 1
ATOM 668 O O . LEU A 1 87 ? -2.665 3.860 10.004 1.00 92.31 87 LEU A O 1
ATOM 672 N N 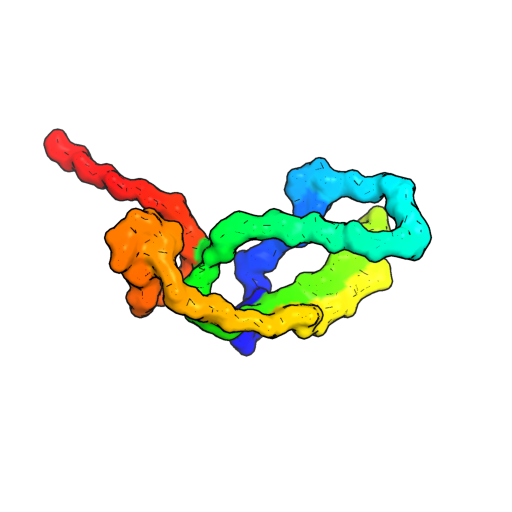. ILE A 1 88 ? -3.380 4.851 11.874 1.00 92.56 88 ILE A N 1
ATOM 673 C CA . ILE A 1 88 ? -2.044 5.259 12.324 1.00 92.56 88 ILE A CA 1
ATOM 674 C C . ILE A 1 88 ? -1.896 4.868 13.787 1.00 92.56 88 ILE A C 1
ATOM 676 O O . ILE A 1 88 ? -2.749 5.209 14.609 1.00 92.56 88 ILE A O 1
ATOM 680 N N . HIS A 1 89 ? -0.811 4.168 14.125 1.00 92.56 89 HIS A N 1
ATOM 681 C CA . HIS A 1 89 ? -0.471 3.901 15.520 1.00 92.56 89 HIS A CA 1
ATOM 682 C C . HIS A 1 89 ? -0.279 5.215 16.278 1.00 92.56 89 HIS A C 1
ATOM 684 O O . HIS A 1 89 ? 0.494 6.079 15.870 1.00 92.56 89 HIS A O 1
ATOM 690 N N . HIS A 1 90 ? -0.986 5.351 17.391 1.00 93.38 90 HIS A N 1
ATOM 691 C CA . HIS A 1 90 ? -0.958 6.530 18.241 1.00 93.38 90 HIS A CA 1
ATOM 692 C C . HIS A 1 90 ? -1.151 6.113 19.699 1.00 93.38 90 HIS A C 1
ATOM 694 O O . HIS A 1 90 ? -1.607 5.006 19.994 1.00 93.38 90 HIS A O 1
ATOM 700 N N . THR A 1 91 ? -0.790 7.005 20.613 1.00 94.31 91 THR A N 1
ATOM 701 C CA . THR A 1 91 ? -0.866 6.780 22.058 1.00 94.31 91 THR A CA 1
ATOM 702 C C . THR A 1 91 ? -1.651 7.901 22.719 1.00 94.31 91 THR A C 1
ATOM 704 O O . THR A 1 91 ? -1.555 9.051 22.295 1.00 94.31 91 THR A O 1
ATOM 707 N N . TRP A 1 92 ? -2.381 7.575 23.782 1.00 94.19 92 TRP A N 1
ATOM 708 C CA . TRP A 1 92 ? -3.119 8.537 24.599 1.00 94.19 92 TRP A CA 1
ATOM 709 C C . TRP A 1 92 ? -2.522 8.590 26.007 1.00 94.19 92 TRP A C 1
ATOM 711 O O . TRP A 1 92 ? -2.163 7.552 26.562 1.00 94.19 92 TRP A O 1
ATOM 721 N N . SER A 1 93 ? -2.446 9.785 26.590 1.00 96.75 93 SER A N 1
ATOM 722 C CA . SER A 1 93 ? -2.080 10.014 27.991 1.00 96.75 93 SER A CA 1
ATOM 723 C C . SER A 1 93 ? -3.044 11.014 28.628 1.00 96.75 93 SER A C 1
ATOM 725 O O . SER A 1 93 ? -3.642 11.837 27.934 1.00 96.75 93 SER A O 1
ATOM 727 N N . SER A 1 94 ? -3.199 10.943 29.948 1.00 95.25 94 SER A N 1
ATOM 728 C CA . SER A 1 94 ? -3.925 11.932 30.748 1.00 95.25 94 SER A CA 1
ATOM 729 C C . SER A 1 94 ? -3.062 12.340 31.934 1.00 95.25 94 SER A C 1
ATOM 731 O O . SER A 1 94 ? -2.581 11.456 32.646 1.00 95.25 94 SER A O 1
ATOM 733 N N . ASP A 1 95 ? -2.918 13.640 32.165 1.00 90.00 95 ASP A N 1
ATOM 734 C CA . ASP A 1 95 ? -2.284 14.166 33.374 1.00 90.00 95 ASP A CA 1
ATOM 735 C C . ASP A 1 95 ? -3.345 14.363 34.467 1.00 90.00 95 ASP A C 1
ATOM 737 O O . ASP A 1 95 ? -4.483 14.749 34.175 1.00 90.00 95 ASP A O 1
ATOM 741 N N . GLY A 1 96 ? -2.976 14.060 35.714 1.00 70.06 96 GLY A N 1
ATOM 742 C CA . GLY A 1 96 ? -3.785 14.255 36.920 1.00 70.06 96 GLY A CA 1
ATOM 743 C C . GLY A 1 96 ? -3.072 15.128 37.938 1.00 70.06 96 GLY A C 1
ATOM 744 O O . GLY A 1 96 ? -1.821 15.167 37.898 1.00 70.06 96 GLY A O 1
#

Foldseek 3Di:
DAPVPDDDDDDDCVVVPHDDDPDDPDDDDDDDDDPFQFAWHKDFDKDFDDDPNRTPDIDGRPDIDTDDWDDPAPPPDTPPPPPDGGHDDDDDDDDD

Radius of gyration: 17.45 Å; chains: 1; bounding box: 40×24×56 Å

pLDDT: mean 92.4, std 4.78, range [70.06, 97.56]

Sequence (96 aa):
YNYIGQPLLHFDSEVSGTLFYDLPPVGSVRCWLGPLPLSPGLYRVNVSINNHGELADHINDALVFQVIEGDFYGTGRSPEGLSGICLIHHTWSSDG